Protein AF-A0A9D7R607-F1 (afdb_monomer)

Foldseek 3Di:
DDFDEAEALADEDEVVQFDPCVQPPLVCCQVPNDWLVVFVPPKTKGWFAWAHYDYDAPPRWGWYWYQDPLAIFTFAIKHFHDKDWDQDPVNPHIIMMGMIGGPTGDRNVVRQVCQVPVDPPPRRPVD

Secondary structure (DSSP, 8-state):
-PPP-EEESEEEE-TTTT--TTTS-HHHHHHS---GGGGTT--EEEEEEES-EEEPBTTSEEEEEEEETTEEEEEEEEEEEEEEEEE-TTSSSEEEEEEEEEEEE--HHHHHHHHHHHSPTTTBTT-

Sequence (127 aa):
MGTPLELNDTLLLTTEQGFPADLLDRARHEQSPLRAEDFATRLFEFHGKEGARFFHLAPTRVVLVHKIGERWLAWGHALIEEQTIRRTSDGRGYETAGKFRIAKLFDPRYQELHTRHETPPGRSYFG

Mean predicted aligned error: 2.92 Å

Structure (mmCIF, N/CA/C/O backbone):
data_AF-A0A9D7R607-F1
#
_entry.id   AF-A0A9D7R607-F1
#
loop_
_atom_site.group_PDB
_atom_site.id
_atom_site.type_symbol
_atom_site.label_atom_id
_atom_site.label_alt_id
_atom_site.label_comp_id
_atom_site.label_asym_id
_atom_site.label_entity_id
_atom_site.label_seq_id
_atom_site.pdbx_PDB_ins_code
_atom_site.Cartn_x
_atom_site.Cartn_y
_atom_site.Cartn_z
_atom_site.occupancy
_atom_site.B_iso_or_equiv
_atom_site.auth_seq_id
_atom_site.auth_comp_id
_atom_site.auth_asym_id
_atom_site.auth_atom_id
_atom_site.pdbx_PDB_model_num
ATOM 1 N N . MET A 1 1 ? 24.577 -11.285 -17.037 1.00 68.62 1 MET A N 1
ATOM 2 C CA . MET A 1 1 ? 24.066 -9.959 -16.616 1.00 68.62 1 MET A CA 1
ATOM 3 C C . MET A 1 1 ? 22.720 -10.151 -15.932 1.00 68.62 1 MET A C 1
ATOM 5 O O . MET A 1 1 ? 21.960 -10.985 -16.406 1.00 68.62 1 MET A O 1
ATOM 9 N N . GLY A 1 2 ? 22.466 -9.464 -14.814 1.00 81.00 2 GLY A N 1
ATOM 10 C CA . GLY A 1 2 ? 21.243 -9.607 -14.009 1.00 81.00 2 GLY A CA 1
ATOM 11 C C . GLY A 1 2 ? 20.175 -8.558 -14.334 1.00 81.00 2 GLY A C 1
ATOM 12 O O . GLY A 1 2 ? 20.475 -7.538 -14.947 1.00 81.00 2 GLY A O 1
ATOM 13 N N . THR A 1 3 ? 18.935 -8.818 -13.916 1.00 85.88 3 THR A N 1
ATOM 14 C CA . THR A 1 3 ? 17.806 -7.874 -14.007 1.00 85.88 3 THR A CA 1
ATOM 15 C C . THR A 1 3 ? 17.588 -7.230 -12.633 1.00 85.88 3 THR A C 1
ATOM 17 O O . THR A 1 3 ? 17.622 -7.963 -11.643 1.00 85.88 3 THR A O 1
ATOM 20 N N . PRO A 1 4 ? 17.382 -5.902 -12.532 1.00 91.69 4 PRO A N 1
ATOM 21 C CA . PRO A 1 4 ? 17.084 -5.262 -11.254 1.00 91.69 4 PRO A CA 1
ATOM 22 C C . PRO A 1 4 ? 15.723 -5.723 -10.717 1.00 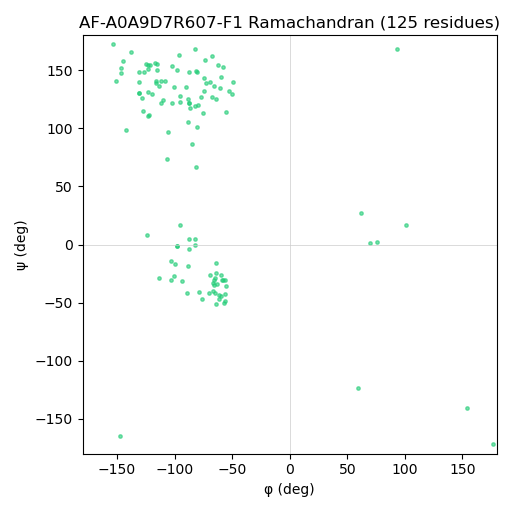91.69 4 PRO A C 1
ATOM 24 O O . PRO A 1 4 ? 14.750 -5.789 -11.466 1.00 91.69 4 PRO A O 1
ATOM 27 N N . LEU A 1 5 ? 15.667 -6.015 -9.418 1.00 94.94 5 LEU A N 1
ATOM 28 C CA . LEU A 1 5 ? 14.449 -6.340 -8.677 1.00 94.94 5 LEU A CA 1
ATOM 29 C C . LEU A 1 5 ? 14.393 -5.448 -7.432 1.00 94.94 5 LEU A C 1
ATOM 31 O O . LEU A 1 5 ? 15.346 -5.423 -6.654 1.00 94.94 5 LEU A O 1
ATOM 35 N N . GLU A 1 6 ? 13.295 -4.721 -7.249 1.00 96.75 6 GLU A N 1
ATOM 36 C CA . GLU A 1 6 ? 13.064 -3.869 -6.078 1.00 96.75 6 GLU A CA 1
ATOM 37 C C . GLU A 1 6 ? 12.241 -4.639 -5.040 1.00 96.75 6 GLU A C 1
ATOM 39 O O . GLU A 1 6 ? 11.141 -5.104 -5.337 1.00 96.75 6 GLU A O 1
ATO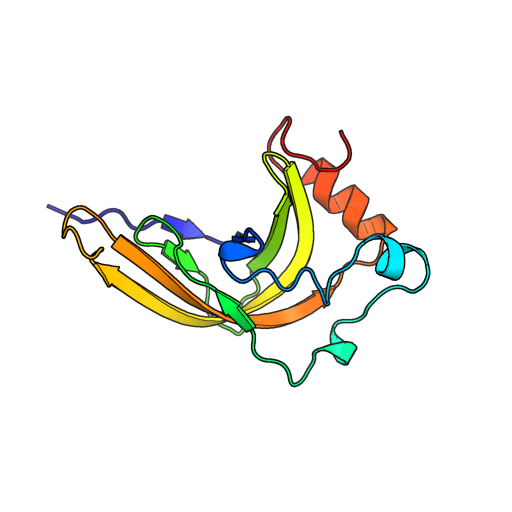M 44 N N . LEU A 1 7 ? 12.765 -4.786 -3.823 1.00 97.12 7 LEU A N 1
ATOM 45 C CA . LEU A 1 7 ? 12.015 -5.347 -2.700 1.00 97.12 7 LEU A CA 1
ATOM 46 C C . LEU A 1 7 ? 11.271 -4.215 -1.991 1.00 97.12 7 LEU A C 1
ATOM 48 O O . LEU A 1 7 ? 11.891 -3.231 -1.590 1.00 97.12 7 LEU A O 1
ATOM 52 N N . ASN A 1 8 ? 9.956 -4.348 -1.834 1.00 96.94 8 ASN A N 1
ATOM 53 C CA . ASN A 1 8 ? 9.127 -3.320 -1.213 1.00 96.94 8 ASN A CA 1
ATOM 54 C C . ASN A 1 8 ? 8.357 -3.867 -0.004 1.00 96.94 8 ASN A C 1
ATOM 56 O O . ASN A 1 8 ? 7.644 -4.867 -0.088 1.00 96.94 8 ASN A O 1
ATOM 60 N N . ASP A 1 9 ? 8.435 -3.139 1.104 1.00 96.25 9 ASP A N 1
ATOM 61 C CA . ASP A 1 9 ? 7.602 -3.313 2.297 1.00 96.25 9 ASP A CA 1
ATOM 62 C C . ASP A 1 9 ? 6.414 -2.334 2.337 1.00 96.25 9 ASP A C 1
ATOM 64 O O . ASP A 1 9 ? 5.595 -2.382 3.251 1.00 96.25 9 ASP A O 1
ATOM 68 N N . THR A 1 10 ? 6.309 -1.455 1.339 1.00 97.69 10 THR A N 1
ATOM 69 C CA . THR A 1 10 ? 5.319 -0.381 1.259 1.00 97.69 10 THR A CA 1
ATOM 70 C C . THR A 1 10 ? 4.586 -0.443 -0.077 1.00 97.69 10 THR A C 1
ATOM 72 O O . THR A 1 10 ? 5.168 -0.209 -1.138 1.00 97.69 10 THR A O 1
ATOM 75 N N . LEU A 1 11 ? 3.283 -0.719 -0.035 1.00 98.44 11 LEU A N 1
ATOM 76 C CA . LEU A 1 11 ? 2.375 -0.656 -1.175 1.00 98.44 11 LEU A CA 1
ATOM 77 C C . LEU A 1 11 ? 1.861 0.782 -1.345 1.00 98.44 11 LEU A C 1
ATOM 79 O O . LEU A 1 11 ? 0.808 1.159 -0.831 1.00 98.44 11 LEU A O 1
ATOM 83 N N . LEU A 1 12 ? 2.640 1.588 -2.068 1.00 98.19 12 LEU A N 1
ATOM 84 C CA . LEU A 1 12 ? 2.283 2.953 -2.463 1.00 98.19 12 LEU A CA 1
ATOM 85 C C . LEU A 1 12 ? 1.475 2.948 -3.767 1.00 98.19 12 LEU A C 1
ATOM 87 O O . LEU A 1 12 ? 2.021 2.566 -4.810 1.00 98.19 12 LEU A O 1
ATOM 91 N N . LEU A 1 13 ? 0.230 3.424 -3.723 1.00 98.56 13 LEU A N 1
ATOM 92 C CA . LEU A 1 13 ? -0.702 3.420 -4.857 1.00 98.56 13 LEU A CA 1
ATOM 93 C C . LEU A 1 13 ? -1.360 4.785 -5.061 1.00 98.56 13 LEU A C 1
ATOM 95 O O . LEU A 1 13 ? -1.761 5.430 -4.094 1.00 98.56 13 LEU A O 1
ATOM 99 N N . THR A 1 14 ? -1.513 5.199 -6.318 1.00 98.56 14 THR A N 1
ATOM 100 C CA . THR A 1 14 ? -2.510 6.214 -6.693 1.00 98.56 14 THR A CA 1
ATOM 101 C C . THR A 1 14 ? -3.883 5.560 -6.873 1.00 98.56 14 THR A C 1
ATOM 103 O O . THR A 1 14 ? -3.984 4.330 -6.948 1.00 98.56 14 THR A O 1
ATOM 106 N N . THR A 1 15 ? -4.943 6.362 -6.986 1.00 98.00 15 THR A N 1
ATOM 107 C CA . THR A 1 15 ? -6.289 5.864 -7.322 1.00 98.00 15 THR A CA 1
ATOM 108 C C . THR A 1 15 ? -6.283 5.076 -8.633 1.00 98.00 15 THR A C 1
ATOM 110 O O . THR A 1 15 ? -6.847 3.988 -8.703 1.00 98.00 15 THR A O 1
ATOM 113 N N . GLU A 1 16 ? -5.571 5.564 -9.651 1.00 98.00 16 GLU A N 1
ATOM 114 C CA . GLU A 1 16 ? -5.467 4.908 -10.960 1.00 98.00 16 GLU A CA 1
ATOM 115 C C . GLU A 1 16 ? -4.744 3.565 -10.866 1.00 98.00 16 GLU A C 1
ATOM 117 O O . GLU A 1 16 ? -5.061 2.659 -11.620 1.00 98.00 16 GLU A O 1
ATOM 122 N N . GLN A 1 17 ? -3.812 3.410 -9.920 1.00 98.25 17 GLN A N 1
ATOM 123 C CA . GLN A 1 17 ? -3.105 2.149 -9.673 1.00 98.25 17 GLN A CA 1
ATOM 124 C C . GLN A 1 17 ? -3.895 1.165 -8.798 1.00 98.25 17 GLN A C 1
ATOM 126 O O . GLN A 1 17 ? -3.359 0.110 -8.456 1.00 98.25 17 GLN A O 1
ATOM 131 N N . GLY A 1 18 ? -5.141 1.485 -8.434 1.00 97.88 18 GLY A N 1
ATOM 132 C CA . GLY A 1 18 ? -6.022 0.610 -7.659 1.00 97.88 18 GLY A CA 1
ATOM 133 C C . GLY A 1 18 ? -6.121 0.939 -6.168 1.00 97.88 18 GLY A C 1
ATOM 134 O O . GLY A 1 18 ? -6.573 0.098 -5.391 1.00 97.88 18 GLY A O 1
ATOM 135 N N . PHE A 1 19 ? -5.718 2.140 -5.727 1.00 98.31 19 PHE A N 1
ATOM 136 C CA . PHE A 1 19 ? -6.043 2.575 -4.365 1.00 98.31 19 PHE A CA 1
ATOM 137 C C . PHE A 1 19 ? -7.567 2.796 -4.225 1.00 98.31 19 PHE A C 1
ATOM 139 O O . PHE A 1 19 ? -8.132 3.568 -5.004 1.00 98.31 19 PHE A O 1
ATOM 146 N N . PRO A 1 20 ? -8.251 2.186 -3.235 1.00 97.19 20 PRO A N 1
ATOM 147 C CA . PRO A 1 20 ? -9.709 2.258 -3.101 1.00 97.19 20 PRO A CA 1
ATOM 148 C C . PRO A 1 20 ? -10.159 3.568 -2.428 1.00 97.19 20 PRO A C 1
ATOM 150 O O . PRO A 1 20 ? -10.647 3.571 -1.296 1.00 97.19 20 PRO A O 1
ATOM 153 N N . ALA A 1 21 ? -9.951 4.705 -3.098 1.00 96.44 21 ALA A N 1
ATOM 154 C CA . ALA A 1 21 ? -10.201 6.045 -2.553 1.00 96.44 21 ALA A CA 1
ATOM 155 C C . ALA A 1 21 ? -11.685 6.326 -2.234 1.00 96.44 21 ALA A C 1
ATOM 157 O O . ALA A 1 21 ? -11.985 7.144 -1.371 1.00 96.44 21 ALA A O 1
ATOM 158 N N . ASP A 1 22 ? -12.614 5.626 -2.885 1.00 94.75 22 ASP A N 1
ATOM 159 C CA . ASP A 1 22 ? -14.054 5.664 -2.600 1.00 94.75 22 ASP A CA 1
ATOM 160 C C . ASP A 1 22 ? -14.409 5.007 -1.246 1.00 94.75 22 ASP A C 1
ATOM 162 O O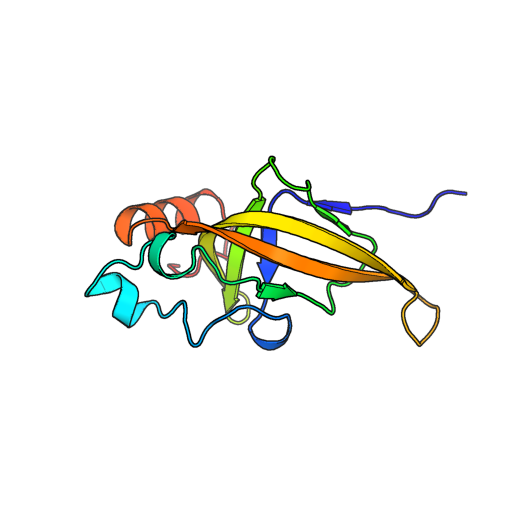 . ASP A 1 22 ? -15.394 5.352 -0.579 1.00 94.75 22 ASP A O 1
ATOM 166 N N . LEU A 1 23 ? -13.575 4.067 -0.799 1.00 94.81 23 LEU A N 1
ATOM 167 C CA . LEU A 1 23 ? -13.749 3.307 0.438 1.00 94.81 23 LEU A CA 1
ATOM 168 C C . LEU A 1 23 ? -12.836 3.783 1.571 1.00 94.81 23 LEU A C 1
ATOM 170 O O . LEU A 1 23 ? -13.202 3.691 2.743 1.00 94.81 23 LEU A O 1
ATOM 174 N N . LEU A 1 24 ? -11.662 4.304 1.251 1.00 95.44 24 LEU A N 1
ATOM 175 C CA . LEU A 1 24 ? -10.722 4.869 2.210 1.00 95.44 24 LEU A CA 1
ATOM 176 C C . LEU A 1 24 ? -10.738 6.391 2.078 1.00 95.44 24 LEU A C 1
ATOM 178 O O . LEU A 1 24 ? -9.819 7.008 1.542 1.00 95.44 24 LEU A O 1
ATOM 182 N N . ASP A 1 25 ? -11.827 6.974 2.580 1.00 94.88 25 ASP A N 1
ATOM 183 C CA . ASP A 1 25 ? -12.040 8.418 2.631 1.00 94.88 25 ASP A CA 1
ATOM 184 C C . ASP A 1 25 ? -11.614 8.989 3.989 1.00 94.88 25 ASP A C 1
ATOM 186 O O . ASP A 1 25 ? -12.029 8.506 5.049 1.00 94.88 25 ASP A O 1
ATOM 190 N N . ARG A 1 26 ? -10.765 10.021 3.961 1.00 94.00 26 ARG A N 1
ATOM 191 C CA . ARG A 1 26 ? -10.167 10.597 5.171 1.00 94.00 26 ARG A CA 1
ATOM 192 C C . ARG A 1 26 ? -11.194 11.343 6.020 1.00 94.00 26 ARG A C 1
ATOM 194 O O . ARG A 1 26 ? -11.169 11.184 7.236 1.00 94.00 26 ARG A O 1
ATOM 201 N N . ALA A 1 27 ? -12.096 12.110 5.410 1.00 94.50 27 ALA A N 1
ATOM 202 C CA . ALA A 1 27 ? -13.092 12.884 6.151 1.00 94.50 27 ALA A CA 1
ATOM 203 C C . ALA A 1 27 ? -14.059 11.960 6.910 1.00 94.50 27 ALA A C 1
ATOM 205 O O . ALA A 1 27 ? -14.340 12.177 8.090 1.00 94.50 27 ALA A O 1
ATOM 206 N N . ARG A 1 28 ? -14.496 10.868 6.271 1.00 94.81 28 ARG A N 1
ATOM 207 C CA . ARG A 1 28 ? -15.265 9.802 6.922 1.00 94.81 28 ARG A CA 1
ATOM 208 C C . ARG A 1 28 ? -14.470 9.154 8.044 1.00 94.81 28 ARG A C 1
ATOM 210 O O . ARG A 1 28 ? -15.008 8.979 9.130 1.00 94.81 28 ARG A O 1
ATOM 217 N N . HIS A 1 29 ? -13.209 8.814 7.788 1.00 96.06 29 HIS A N 1
ATOM 218 C CA . HIS A 1 29 ? -12.355 8.155 8.770 1.00 96.06 29 HIS A CA 1
ATOM 219 C C . HIS A 1 29 ? -12.096 9.030 10.013 1.00 96.06 29 HIS A C 1
ATOM 221 O O . HIS A 1 29 ? -12.034 8.507 11.120 1.00 96.06 29 HIS A O 1
ATOM 227 N N . GLU A 1 30 ? -12.009 10.355 9.864 1.00 95.25 30 GLU A N 1
ATOM 228 C CA . GLU A 1 30 ? -11.894 11.299 10.987 1.00 95.25 30 GLU A CA 1
ATOM 229 C C . GLU A 1 30 ? -13.150 11.347 11.863 1.00 95.25 30 GLU A C 1
ATOM 231 O O . GLU A 1 30 ? -13.041 11.411 13.086 1.00 95.25 30 GLU A O 1
ATOM 236 N N . GLN A 1 31 ? -14.336 11.307 11.252 1.00 95.62 31 GLN A N 1
ATOM 237 C CA . GLN A 1 31 ? -15.611 11.364 11.975 1.00 95.62 31 GLN A CA 1
ATOM 238 C C . GLN A 1 31 ? -15.982 10.016 12.604 1.00 95.62 31 GLN A C 1
ATOM 240 O O . GLN A 1 31 ? -16.481 9.960 13.727 1.00 95.62 31 GLN A O 1
ATOM 245 N N . SER A 1 32 ? -15.752 8.927 11.871 1.00 94.94 32 SER A N 1
ATOM 246 C CA . SER A 1 32 ? -16.043 7.556 12.277 1.00 94.94 32 SER A CA 1
ATOM 247 C C . SER A 1 32 ? -14.919 6.639 11.777 1.00 94.94 32 SER A C 1
ATOM 249 O O . SER A 1 32 ? -14.901 6.270 10.598 1.00 94.94 32 SER A O 1
ATOM 251 N N . PRO A 1 33 ? -13.946 6.295 12.645 1.00 95.31 33 PRO A N 1
ATOM 252 C CA . PRO A 1 33 ? -12.779 5.515 12.253 1.00 95.31 33 PRO A CA 1
ATOM 253 C C . PRO A 1 33 ? -13.141 4.185 11.594 1.00 95.31 33 PRO A C 1
ATOM 255 O O . PRO A 1 33 ? -13.671 3.278 12.235 1.00 95.31 33 PRO A O 1
ATOM 258 N N . LEU A 1 34 ? -12.795 4.081 10.311 1.00 95.31 34 LEU A N 1
ATOM 259 C CA . LEU A 1 34 ? -12.867 2.845 9.530 1.00 95.31 34 LEU A CA 1
ATOM 260 C C . LEU A 1 34 ? -11.989 1.758 10.145 1.00 95.31 34 LEU A C 1
ATOM 262 O O . LEU A 1 34 ? -10.882 2.027 10.623 1.00 95.31 34 LEU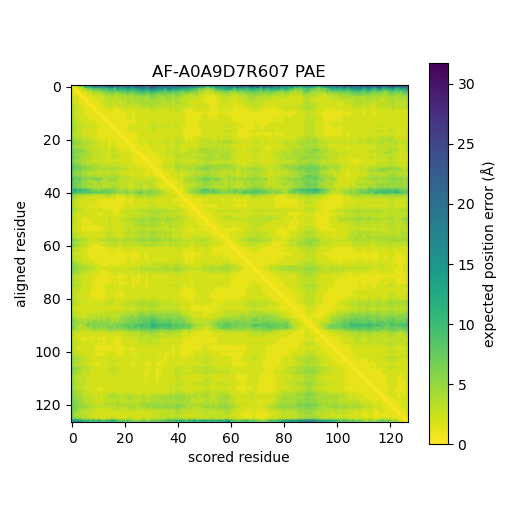 A O 1
ATOM 266 N N . ARG A 1 35 ? -12.462 0.519 10.065 1.00 92.94 35 ARG A N 1
ATOM 267 C CA . ARG A 1 35 ? -11.791 -0.654 10.610 1.00 92.94 35 ARG A CA 1
ATOM 268 C C . ARG A 1 35 ? -11.502 -1.673 9.514 1.00 92.94 35 ARG A C 1
ATOM 270 O O . ARG A 1 35 ? -12.160 -1.702 8.481 1.00 92.94 35 ARG A O 1
ATOM 277 N N . ALA A 1 36 ? -10.487 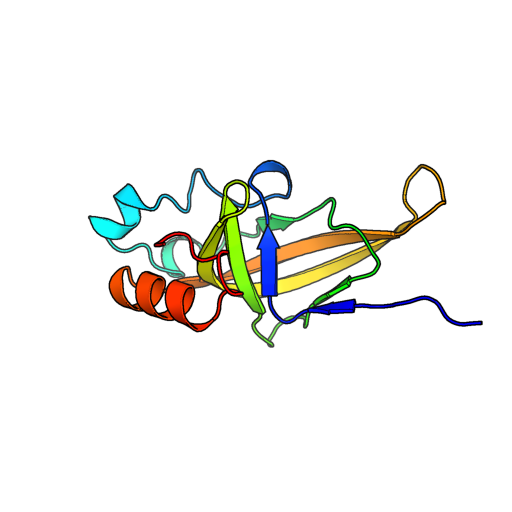-2.511 9.716 1.00 90.44 36 ALA A N 1
ATOM 278 C CA . ALA A 1 36 ? -10.137 -3.524 8.716 1.00 90.44 36 ALA A CA 1
ATOM 279 C C . ALA A 1 36 ? -11.257 -4.565 8.547 1.00 90.44 36 ALA A C 1
ATOM 281 O O . ALA A 1 36 ? -11.458 -5.088 7.453 1.00 90.44 36 ALA A O 1
ATOM 282 N N . GLU A 1 37 ? -12.029 -4.810 9.607 1.00 93.38 37 GLU A N 1
ATOM 283 C CA . GLU A 1 37 ? -13.193 -5.693 9.618 1.00 93.38 37 GLU A CA 1
ATOM 284 C C . GLU A 1 37 ? -14.261 -5.267 8.598 1.00 93.38 37 GLU A C 1
ATOM 286 O O . GLU A 1 37 ? -14.900 -6.134 8.001 1.00 93.38 37 GLU A O 1
ATOM 291 N N . ASP A 1 38 ? -14.379 -3.966 8.304 1.00 90.81 38 ASP A N 1
ATOM 292 C CA . ASP A 1 38 ? -15.299 -3.427 7.288 1.00 90.81 38 ASP A CA 1
ATOM 293 C C . ASP A 1 38 ? -14.941 -3.902 5.860 1.00 90.81 38 ASP A C 1
ATOM 295 O O . ASP A 1 38 ? -15.751 -3.821 4.929 1.00 90.81 38 ASP A O 1
ATOM 299 N N . PHE A 1 39 ? -13.725 -4.433 5.682 1.00 93.19 39 PHE A N 1
ATOM 300 C CA . PHE A 1 39 ? -13.156 -4.880 4.411 1.00 93.19 39 PHE A CA 1
ATOM 301 C C . PHE A 1 39 ? -12.704 -6.347 4.429 1.00 93.19 39 PHE A C 1
ATOM 303 O O . PHE A 1 39 ? -12.097 -6.792 3.458 1.00 93.19 39 PHE A O 1
ATOM 310 N N . ALA A 1 40 ? -12.999 -7.113 5.485 1.00 86.31 40 ALA A N 1
ATOM 311 C CA . ALA A 1 40 ? -12.396 -8.431 5.730 1.00 86.31 40 ALA A CA 1
ATOM 312 C C . ALA A 1 40 ? -12.571 -9.450 4.585 1.00 86.31 40 ALA A C 1
ATOM 314 O O . ALA A 1 40 ? -11.720 -10.316 4.383 1.00 86.31 40 ALA A O 1
ATOM 315 N N . THR A 1 41 ? -13.663 -9.353 3.825 1.00 89.06 41 THR A N 1
ATOM 316 C CA . THR A 1 41 ? -13.966 -10.243 2.691 1.00 89.06 41 THR A CA 1
ATOM 317 C C . THR A 1 41 ? -13.581 -9.660 1.333 1.00 89.06 41 THR A C 1
ATOM 319 O O . THR A 1 41 ? -13.783 -10.313 0.309 1.00 89.06 41 THR A O 1
ATOM 322 N N . ARG A 1 42 ? -13.044 -8.436 1.293 1.00 95.44 42 ARG A N 1
ATOM 323 C CA . ARG A 1 42 ? -12.712 -7.753 0.044 1.00 95.44 42 ARG A CA 1
ATOM 324 C C . ARG A 1 42 ? -11.287 -8.066 -0.382 1.00 95.44 42 ARG A C 1
ATOM 326 O O . ARG A 1 42 ? -10.351 -8.009 0.413 1.00 95.44 42 ARG A O 1
ATOM 333 N N . LEU A 1 43 ? -11.148 -8.347 -1.670 1.00 97.75 43 LEU A N 1
ATOM 334 C CA . LEU A 1 43 ? -9.873 -8.465 -2.352 1.00 97.75 43 LEU A CA 1
ATOM 335 C C . LEU A 1 43 ? -9.735 -7.268 -3.289 1.00 97.75 43 LEU A C 1
ATOM 337 O O . LEU A 1 43 ? -10.620 -7.015 -4.105 1.00 97.75 43 LEU A O 1
ATOM 341 N N . PHE A 1 44 ? -8.653 -6.520 -3.129 1.00 98.38 44 PHE A N 1
ATOM 342 C CA . PHE A 1 44 ? -8.334 -5.357 -3.944 1.00 98.38 44 PHE A CA 1
ATOM 343 C C . PHE A 1 44 ? -7.268 -5.725 -4.961 1.00 98.38 44 PHE A C 1
ATOM 345 O O . PHE A 1 44 ? -6.452 -6.610 -4.708 1.00 98.38 44 PHE A O 1
ATOM 352 N N . GLU A 1 45 ? -7.246 -5.021 -6.084 1.00 98.56 45 GLU A N 1
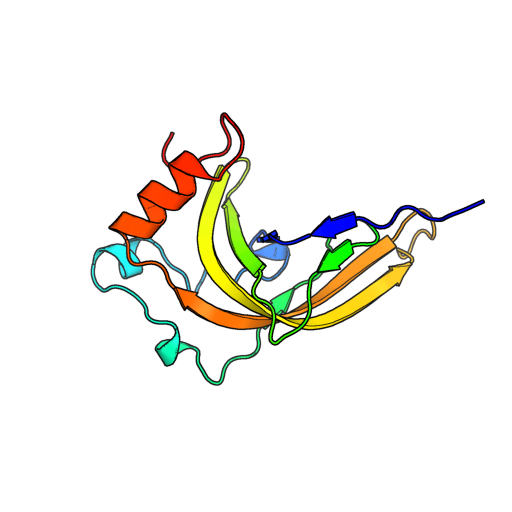ATOM 353 C CA . GLU A 1 45 ? -6.247 -5.215 -7.129 1.00 98.56 45 GLU A CA 1
ATOM 354 C C . GLU A 1 45 ? -5.403 -3.952 -7.269 1.00 98.56 45 GLU A C 1
ATOM 356 O O . GLU A 1 45 ? -5.922 -2.840 -7.201 1.00 98.56 45 GLU A O 1
ATOM 361 N N . PHE A 1 46 ? -4.103 -4.123 -7.483 1.00 98.56 46 PHE A N 1
ATOM 362 C CA . PHE A 1 46 ? -3.205 -3.043 -7.867 1.00 98.56 46 PHE A CA 1
ATOM 363 C C . PHE A 1 46 ? -2.508 -3.376 -9.179 1.00 98.56 46 PHE A C 1
ATOM 365 O O . PHE A 1 46 ? -2.273 -4.542 -9.502 1.00 98.56 46 PHE A O 1
ATOM 372 N N . HIS A 1 47 ? -2.150 -2.352 -9.945 1.00 98.12 47 HIS A N 1
ATOM 373 C CA . HIS A 1 47 ? -1.549 -2.540 -11.261 1.00 98.12 47 HIS A CA 1
ATOM 374 C C . HIS A 1 47 ? -0.667 -1.362 -11.674 1.00 98.12 47 HIS A C 1
ATOM 376 O O . HIS A 1 47 ? -0.596 -0.338 -10.992 1.00 98.12 47 HIS A O 1
ATOM 382 N N . GLY A 1 48 ? 0.042 -1.528 -12.795 1.00 95.88 48 GLY A N 1
ATOM 383 C CA . GLY A 1 48 ? 0.833 -0.460 -13.405 1.00 95.88 48 GLY A CA 1
ATOM 384 C C . GLY A 1 48 ? 1.955 0.065 -12.507 1.00 95.88 48 GLY A C 1
ATOM 385 O O . GLY A 1 48 ? 2.334 1.233 -12.612 1.00 95.88 48 GLY A O 1
ATOM 386 N N . LYS A 1 49 ? 2.474 -0.758 -11.585 1.00 97.25 49 LYS A N 1
ATOM 387 C CA . LYS A 1 49 ? 3.652 -0.397 -10.797 1.00 97.25 49 LYS A CA 1
ATOM 388 C C . LYS A 1 49 ? 4.883 -0.533 -11.676 1.00 97.25 49 LYS A C 1
ATOM 390 O O . LYS A 1 49 ? 5.245 -1.642 -12.049 1.00 97.25 49 LYS A O 1
ATOM 395 N N . GLU A 1 50 ? 5.531 0.583 -11.977 1.00 96.06 50 GLU A N 1
ATOM 396 C CA . GLU A 1 50 ? 6.749 0.591 -12.782 1.00 96.06 50 GLU A CA 1
ATOM 397 C C . GLU A 1 50 ? 7.870 -0.227 -12.124 1.00 96.06 50 GLU A C 1
ATOM 399 O O . GLU A 1 50 ? 8.132 -0.098 -10.920 1.00 96.06 50 GLU A O 1
ATOM 404 N N . GLY A 1 51 ? 8.533 -1.048 -12.937 1.00 96.38 51 GLY A N 1
ATOM 405 C CA . GLY A 1 51 ? 9.645 -1.897 -12.545 1.00 96.38 51 GLY A CA 1
ATOM 406 C C . GLY A 1 51 ? 9.232 -3.309 -12.132 1.00 96.38 51 GLY A C 1
ATOM 407 O O . GLY A 1 51 ? 8.059 -3.631 -11.924 1.00 96.38 51 GLY A O 1
ATOM 408 N N . ALA A 1 52 ? 10.245 -4.165 -12.006 1.00 97.12 52 ALA A N 1
ATOM 409 C CA . ALA A 1 52 ? 10.116 -5.471 -11.382 1.00 97.12 52 ALA A CA 1
ATOM 410 C C . ALA A 1 52 ? 10.172 -5.272 -9.864 1.00 97.12 52 ALA A C 1
ATOM 412 O O . ALA A 1 52 ? 11.245 -5.057 -9.298 1.00 97.12 52 ALA A O 1
ATOM 413 N N . ARG A 1 53 ? 9.005 -5.294 -9.220 1.00 97.62 53 ARG A N 1
ATOM 414 C CA . ARG A 1 53 ? 8.858 -5.122 -7.777 1.00 97.62 53 ARG A CA 1
ATOM 415 C C . ARG A 1 53 ? 8.407 -6.426 -7.155 1.00 97.62 53 ARG A C 1
ATOM 417 O O . ARG A 1 53 ? 7.557 -7.125 -7.699 1.00 97.62 53 ARG A O 1
ATOM 424 N N . PHE A 1 54 ? 8.959 -6.727 -5.997 1.00 97.75 54 PHE A N 1
ATOM 425 C CA . PHE A 1 54 ? 8.554 -7.857 -5.191 1.00 97.75 54 PHE A CA 1
ATOM 426 C C . PHE A 1 54 ? 8.137 -7.346 -3.822 1.00 97.75 54 PHE A C 1
ATOM 428 O O . PHE A 1 54 ? 8.954 -6.873 -3.031 1.00 97.75 54 PHE A O 1
ATOM 435 N N . PHE A 1 55 ? 6.846 -7.450 -3.548 1.00 98.19 55 PHE A N 1
ATOM 436 C CA . PHE A 1 55 ? 6.306 -7.245 -2.220 1.00 98.19 55 PHE A CA 1
ATOM 437 C C . PHE A 1 55 ? 6.349 -8.559 -1.447 1.00 98.19 55 PHE A C 1
ATOM 439 O O . PHE A 1 55 ? 6.214 -9.643 -2.025 1.00 98.19 55 PHE A O 1
ATOM 446 N N . HIS A 1 56 ? 6.515 -8.474 -0.131 1.00 96.19 56 HIS A N 1
ATOM 447 C CA . HIS A 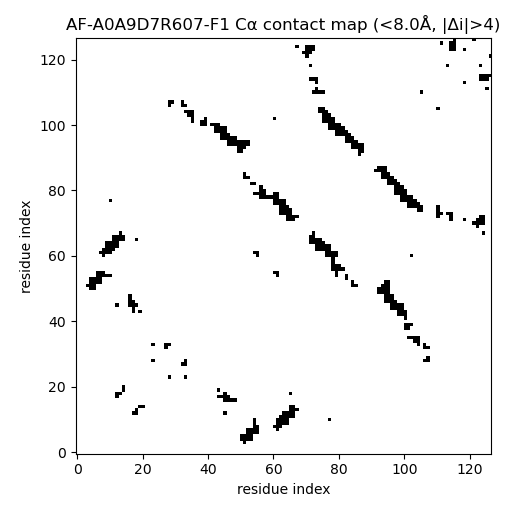1 56 ? 6.353 -9.650 0.712 1.00 96.19 56 HIS A CA 1
ATOM 448 C C . HIS A 1 56 ? 4.901 -10.144 0.644 1.00 96.19 56 HIS A C 1
ATOM 450 O O . HIS A 1 56 ? 3.965 -9.384 0.892 1.00 96.19 56 HIS A O 1
ATOM 456 N N . LEU A 1 57 ? 4.728 -11.421 0.295 1.00 96.88 57 LEU A N 1
ATOM 457 C CA . LEU A 1 57 ? 3.420 -12.072 0.278 1.00 96.88 57 LEU A CA 1
ATOM 458 C C . LEU A 1 57 ? 2.932 -12.363 1.703 1.00 96.88 57 LEU A C 1
ATOM 460 O O . LEU A 1 57 ? 3.726 -12.471 2.646 1.00 96.88 57 LEU A O 1
ATOM 464 N N . ALA A 1 58 ? 1.618 -12.533 1.843 1.00 95.88 58 ALA A N 1
ATOM 465 C CA . ALA A 1 58 ? 0.985 -13.002 3.066 1.00 95.88 58 ALA A CA 1
ATOM 466 C C . ALA A 1 58 ? 1.693 -14.275 3.592 1.00 95.88 58 ALA A C 1
ATOM 468 O O . ALA A 1 58 ? 2.075 -15.139 2.799 1.00 95.88 58 ALA A O 1
ATOM 469 N N . PRO A 1 59 ? 1.888 -14.412 4.917 1.00 96.06 59 PRO A N 1
ATOM 470 C CA . PRO A 1 59 ? 1.298 -13.609 5.994 1.00 96.06 59 PRO A CA 1
ATOM 471 C C . PRO A 1 59 ? 2.090 -12.342 6.369 1.00 96.06 59 PRO A C 1
ATOM 473 O O . PRO A 1 59 ? 1.735 -11.664 7.334 1.00 96.06 59 PRO A O 1
ATOM 476 N N . THR A 1 60 ? 3.163 -12.008 5.649 1.00 97.19 60 THR A N 1
ATOM 477 C CA . THR A 1 60 ? 3.950 -10.804 5.937 1.00 97.19 60 THR A CA 1
ATOM 478 C C . THR A 1 60 ? 3.196 -9.559 5.482 1.00 97.19 60 THR A C 1
ATOM 480 O O . THR A 1 60 ? 2.688 -9.491 4.365 1.00 97.19 60 THR A O 1
ATOM 483 N N . ARG A 1 61 ? 3.118 -8.560 6.363 1.00 96.56 61 ARG A N 1
ATOM 484 C CA . ARG A 1 61 ? 2.449 -7.289 6.074 1.00 96.56 61 ARG A CA 1
ATOM 485 C C . ARG A 1 61 ? 3.331 -6.341 5.268 1.00 96.56 61 ARG A C 1
ATOM 487 O O . ARG A 1 61 ? 4.536 -6.280 5.493 1.00 96.56 61 ARG A O 1
ATOM 494 N N . VAL A 1 62 ? 2.684 -5.527 4.444 1.00 98.00 62 VAL A N 1
ATOM 495 C CA . VAL A 1 62 ? 3.243 -4.305 3.857 1.00 98.00 62 VAL A CA 1
ATOM 496 C C . VAL A 1 62 ? 2.456 -3.087 4.344 1.00 98.00 62 VAL A C 1
ATOM 498 O O . VAL A 1 62 ? 1.293 -3.214 4.736 1.00 98.00 62 VAL A O 1
ATOM 501 N N . VAL A 1 63 ? 3.058 -1.901 4.336 1.00 98.25 63 VAL A N 1
ATOM 502 C CA . VAL A 1 63 ? 2.362 -0.645 4.651 1.00 98.25 63 VAL A CA 1
ATOM 503 C C . VAL A 1 63 ? 1.525 -0.222 3.447 1.00 98.25 63 VAL A C 1
ATOM 505 O O . VAL A 1 63 ? 2.040 -0.118 2.338 1.00 98.25 63 VAL A O 1
ATOM 508 N N . LEU A 1 64 ? 0.232 0.025 3.646 1.00 98.56 64 LEU A N 1
ATOM 509 C CA . LEU A 1 64 ? -0.656 0.551 2.609 1.00 98.56 64 LEU A CA 1
ATOM 510 C C . LEU A 1 64 ? -0.596 2.080 2.615 1.00 98.56 64 LEU A C 1
ATOM 512 O O . LEU A 1 64 ? -0.923 2.702 3.630 1.00 98.56 64 LEU A O 1
ATOM 516 N N . VAL A 1 65 ? -0.218 2.686 1.489 1.00 98.56 65 VAL A N 1
ATOM 517 C CA . VAL A 1 65 ? -0.051 4.141 1.368 1.00 98.56 65 VAL A CA 1
ATOM 518 C C . VAL A 1 65 ? -0.783 4.665 0.136 1.00 98.56 65 VAL A C 1
ATOM 520 O O . VAL A 1 65 ? -0.589 4.176 -0.977 1.00 98.56 65 VAL A O 1
ATOM 523 N N . HIS A 1 66 ? -1.586 5.707 0.334 1.00 98.56 66 HIS A N 1
ATOM 524 C CA . HIS A 1 66 ? -2.215 6.461 -0.743 1.00 98.56 66 HIS A CA 1
ATOM 525 C C . HIS A 1 66 ? -1.269 7.569 -1.210 1.00 98.56 66 HIS A C 1
ATOM 527 O O . HIS A 1 66 ? -0.879 8.437 -0.424 1.00 98.56 66 HIS A O 1
ATOM 533 N N . LYS A 1 67 ? -0.909 7.554 -2.493 1.00 98.31 67 LYS A N 1
ATOM 534 C CA . LYS A 1 67 ? -0.201 8.639 -3.168 1.00 98.31 67 LYS A CA 1
ATOM 535 C C . LYS A 1 67 ? -1.214 9.637 -3.742 1.00 98.31 67 LYS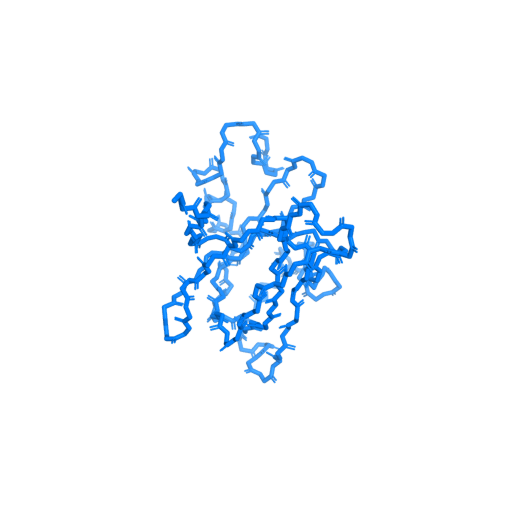 A C 1
ATOM 537 O O . LYS A 1 67 ? -1.837 9.364 -4.763 1.00 98.31 67 LYS A O 1
ATOM 542 N N . ILE A 1 68 ? -1.341 10.797 -3.100 1.00 97.19 68 ILE A N 1
ATOM 543 C CA . ILE A 1 68 ? -2.219 11.905 -3.499 1.00 97.19 68 ILE A CA 1
ATOM 544 C C . ILE A 1 68 ? -1.340 13.011 -4.090 1.00 97.19 68 ILE A C 1
ATOM 546 O O . ILE A 1 68 ? -0.712 13.789 -3.366 1.00 97.19 68 ILE A O 1
ATOM 550 N N . GLY A 1 69 ? -1.236 13.048 -5.420 1.00 95.75 69 GLY A N 1
ATOM 551 C CA . GLY A 1 69 ? -0.240 13.877 -6.104 1.00 95.75 69 GLY A CA 1
ATOM 552 C C . GLY A 1 69 ? 1.176 13.487 -5.671 1.00 95.75 69 GLY A C 1
ATOM 553 O O . GLY A 1 69 ? 1.561 12.322 -5.747 1.00 95.75 69 GLY A O 1
ATOM 554 N N . GLU A 1 70 ? 1.948 14.445 -5.159 1.00 95.88 70 GLU A N 1
ATOM 555 C CA . GLU A 1 70 ? 3.290 14.173 -4.627 1.00 95.88 70 GLU A CA 1
ATOM 556 C C . GLU A 1 70 ? 3.292 13.768 -3.143 1.00 95.88 70 GLU A C 1
ATOM 558 O O . GLU A 1 70 ? 4.355 13.430 -2.613 1.00 95.88 70 GLU A O 1
ATOM 563 N N . ARG A 1 71 ? 2.127 13.780 -2.480 1.00 97.62 71 ARG A N 1
ATOM 564 C CA . ARG A 1 71 ? 1.972 13.526 -1.044 1.00 97.62 71 ARG A CA 1
ATOM 565 C C . ARG A 1 71 ? 1.548 12.093 -0.743 1.00 97.62 71 ARG A C 1
ATOM 567 O O . ARG A 1 71 ? 0.915 11.430 -1.557 1.00 97.62 71 ARG A O 1
ATOM 574 N N . TRP A 1 72 ? 1.955 11.603 0.416 1.00 98.19 72 TRP A N 1
ATOM 575 C CA . TRP A 1 72 ? 1.787 10.229 0.866 1.00 98.19 72 TRP A CA 1
ATOM 576 C C . TRP A 1 72 ? 0.966 10.241 2.149 1.00 98.19 72 TRP A C 1
ATOM 578 O O . TRP A 1 72 ? 1.288 10.973 3.085 1.00 98.19 72 TRP A O 1
ATOM 588 N N . LEU A 1 73 ? -0.080 9.424 2.184 1.00 98.44 73 LEU A N 1
ATOM 589 C CA . LEU A 1 73 ? -0.932 9.213 3.347 1.00 98.44 73 LEU A CA 1
ATOM 590 C C . LEU A 1 73 ? -0.932 7.722 3.680 1.00 98.44 73 LEU A C 1
ATOM 592 O O . LEU A 1 73 ? -1.460 6.913 2.915 1.00 98.44 73 LEU A O 1
ATOM 596 N N . ALA A 1 74 ? -0.320 7.348 4.801 1.00 98.25 74 ALA A N 1
ATOM 597 C CA . ALA A 1 74 ? -0.333 5.963 5.253 1.00 98.25 74 ALA A CA 1
ATOM 598 C C . ALA A 1 74 ? -1.727 5.608 5.776 1.00 98.25 74 ALA A C 1
ATOM 600 O O . ALA A 1 74 ? -2.352 6.417 6.449 1.00 98.25 74 ALA A O 1
ATOM 601 N N . TRP A 1 75 ? -2.230 4.415 5.475 1.00 98.25 75 TRP A N 1
ATOM 602 C CA . TRP A 1 75 ? -3.567 3.967 5.891 1.00 98.25 75 TRP A CA 1
ATOM 603 C C . TRP A 1 75 ? -3.533 2.812 6.876 1.00 98.25 75 TRP A C 1
ATOM 605 O O . TRP A 1 75 ? -4.436 2.671 7.698 1.00 98.25 75 TRP A O 1
ATOM 615 N N . GLY A 1 76 ? -2.495 1.987 6.812 1.00 97.88 76 GLY A N 1
ATOM 616 C CA . GLY A 1 76 ? -2.397 0.820 7.662 1.00 97.88 76 GLY A CA 1
ATOM 617 C C . GLY A 1 76 ? -1.550 -0.265 7.038 1.00 97.88 76 GLY A C 1
ATOM 618 O O . GLY A 1 76 ? -0.533 0.007 6.406 1.00 97.88 76 GLY A O 1
ATOM 619 N N . HIS A 1 77 ? -1.984 -1.506 7.215 1.00 98.00 77 HIS A N 1
ATOM 620 C CA . HIS A 1 77 ? -1.289 -2.678 6.714 1.00 98.00 77 HIS A CA 1
ATOM 621 C C . HIS A 1 77 ? -2.132 -3.416 5.682 1.00 98.00 77 HIS A C 1
ATOM 623 O O . HIS A 1 77 ? -3.329 -3.638 5.885 1.00 98.00 77 HIS A O 1
ATOM 629 N N . ALA A 1 78 ? -1.470 -3.865 4.625 1.00 98.25 78 ALA A N 1
ATOM 630 C CA . ALA A 1 78 ? -2.013 -4.776 3.638 1.00 98.25 78 ALA A CA 1
ATOM 631 C C . ALA A 1 78 ? -1.259 -6.111 3.657 1.00 98.25 78 ALA A C 1
ATOM 633 O O . ALA A 1 78 ? -0.098 -6.188 4.064 1.00 98.25 78 ALA A O 1
ATOM 634 N N . LEU A 1 79 ? -1.937 -7.158 3.206 1.00 98.31 79 LEU A N 1
ATOM 635 C CA . LEU A 1 79 ? -1.354 -8.459 2.900 1.00 98.31 79 LEU A CA 1
ATOM 636 C C . LEU A 1 79 ? -1.429 -8.648 1.393 1.00 98.31 79 LEU A C 1
ATOM 638 O O . LEU A 1 79 ? -2.521 -8.583 0.828 1.00 98.31 79 LEU A O 1
ATOM 642 N N . ILE A 1 80 ? -0.283 -8.849 0.746 1.00 98.50 80 ILE A N 1
ATOM 643 C CA . ILE A 1 80 ? -0.244 -9.164 -0.682 1.00 98.50 80 ILE A CA 1
ATOM 644 C C . ILE A 1 80 ? -0.566 -10.648 -0.846 1.00 98.50 80 ILE A C 1
ATOM 646 O O . ILE A 1 80 ? 0.134 -11.500 -0.306 1.00 98.50 80 ILE A O 1
ATOM 650 N N . GLU A 1 81 ? -1.635 -10.955 -1.569 1.00 98.12 81 GLU A N 1
ATOM 651 C CA . GLU A 1 81 ? -2.113 -12.327 -1.783 1.00 98.12 81 GLU A CA 1
ATOM 652 C C . GLU A 1 81 ? -1.463 -12.941 -3.023 1.00 98.12 81 GLU A C 1
ATOM 654 O O . GLU A 1 81 ? -1.018 -14.085 -3.010 1.00 98.12 81 GLU A O 1
ATOM 659 N N . GLU A 1 82 ? -1.356 -12.148 -4.087 1.00 98.00 82 GLU A N 1
ATOM 660 C CA . GLU A 1 82 ? -0.683 -12.524 -5.323 1.00 98.00 82 GLU A CA 1
ATOM 661 C C . GLU A 1 82 ? -0.015 -11.301 -5.947 1.00 98.00 82 GLU A C 1
ATOM 663 O O . GLU A 1 82 ? -0.471 -10.168 -5.782 1.00 98.00 82 GLU A O 1
ATOM 668 N N . GLN A 1 83 ? 1.059 -11.535 -6.694 1.00 98.00 83 GLN A N 1
ATOM 669 C CA . GLN A 1 83 ? 1.688 -10.519 -7.525 1.00 98.00 83 GLN A CA 1
ATOM 670 C C . GLN A 1 83 ? 2.262 -11.155 -8.784 1.00 98.00 83 GLN A C 1
ATOM 672 O O . GLN A 1 83 ? 2.712 -12.300 -8.772 1.00 98.00 83 GLN A O 1
ATOM 677 N N . THR A 1 84 ? 2.256 -10.399 -9.871 1.00 98.19 84 THR A N 1
ATOM 678 C CA . THR A 1 84 ? 2.814 -10.782 -11.161 1.00 98.19 84 THR A CA 1
ATOM 679 C C . THR A 1 84 ? 3.707 -9.660 -11.658 1.00 98.19 84 THR A C 1
ATOM 681 O O . THR A 1 84 ? 3.294 -8.501 -11.700 1.00 98.19 84 THR A O 1
ATOM 684 N N . ILE A 1 85 ? 4.917 -10.024 -12.073 1.00 97.81 85 ILE A N 1
ATOM 685 C CA . ILE A 1 85 ? 5.829 -9.141 -12.795 1.00 97.81 85 ILE A CA 1
ATOM 686 C C . ILE A 1 85 ? 5.761 -9.543 -14.263 1.00 97.81 85 ILE A C 1
ATOM 688 O O . ILE A 1 85 ? 6.032 -10.694 -14.610 1.00 97.81 85 ILE A O 1
ATOM 692 N N . ARG A 1 86 ? 5.398 -8.605 -15.133 1.00 96.69 86 ARG A N 1
ATOM 693 C CA . ARG A 1 86 ? 5.306 -8.823 -16.581 1.00 96.69 86 ARG A CA 1
ATOM 694 C C . ARG A 1 86 ? 6.157 -7.808 -17.321 1.00 96.69 86 ARG A C 1
ATOM 696 O O . ARG A 1 86 ? 6.441 -6.729 -16.808 1.00 96.69 86 ARG A O 1
ATOM 703 N N . ARG A 1 87 ? 6.581 -8.163 -18.531 1.00 95.62 87 ARG A N 1
ATOM 704 C CA . ARG A 1 87 ? 7.260 -7.214 -19.412 1.00 95.62 87 ARG A CA 1
ATOM 705 C C . ARG A 1 87 ? 6.258 -6.162 -19.882 1.00 95.62 87 ARG A C 1
ATOM 707 O O . ARG A 1 87 ? 5.120 -6.513 -20.187 1.00 95.62 87 ARG A O 1
ATOM 714 N N . THR A 1 88 ? 6.676 -4.902 -19.947 1.00 95.00 88 THR A N 1
ATOM 715 C CA . THR A 1 88 ? 5.845 -3.833 -20.513 1.00 95.00 88 THR A CA 1
ATOM 716 C C . THR A 1 88 ? 5.548 -4.114 -21.985 1.00 95.00 88 THR A C 1
ATOM 718 O O . THR A 1 88 ? 6.313 -4.800 -22.668 1.00 95.00 88 THR A O 1
ATOM 721 N N . SER A 1 89 ? 4.443 -3.569 -22.493 1.00 91.00 89 SER A N 1
ATOM 722 C CA . SER A 1 89 ? 4.011 -3.762 -23.886 1.00 91.00 89 SER A CA 1
ATOM 723 C C . SER A 1 89 ? 5.043 -3.291 -24.915 1.00 91.00 89 SER A C 1
ATOM 725 O O . SER A 1 89 ? 5.151 -3.873 -25.990 1.00 91.00 89 SER A O 1
ATOM 727 N N . ASP A 1 90 ? 5.841 -2.278 -24.577 1.00 92.75 90 ASP A N 1
ATOM 728 C CA . ASP A 1 90 ? 6.933 -1.778 -25.413 1.00 92.75 90 ASP A CA 1
ATOM 729 C C . ASP A 1 90 ? 8.237 -2.591 -25.286 1.00 92.75 90 ASP A C 1
ATOM 731 O O . ASP A 1 90 ? 9.237 -2.274 -25.929 1.00 92.75 90 ASP A O 1
ATOM 735 N N . GLY A 1 91 ? 8.249 -3.627 -24.441 1.00 91.06 91 GLY A N 1
ATOM 736 C CA . GLY A 1 91 ? 9.384 -4.518 -24.219 1.00 91.06 91 GLY A CA 1
ATOM 737 C C . GLY A 1 91 ? 10.572 -3.887 -23.485 1.00 91.06 91 GLY A C 1
ATOM 738 O O . GLY A 1 91 ? 11.580 -4.569 -23.274 1.00 91.06 91 GLY A O 1
ATOM 739 N N . ARG A 1 92 ? 10.493 -2.611 -23.089 1.00 90.94 92 ARG A N 1
ATOM 740 C CA . ARG A 1 92 ? 11.633 -1.870 -22.524 1.00 90.94 92 ARG A CA 1
ATOM 741 C C . ARG A 1 92 ? 11.780 -2.015 -21.018 1.00 90.94 92 ARG A C 1
ATOM 743 O O . ARG A 1 92 ? 12.873 -1.790 -20.506 1.00 90.94 92 ARG A O 1
ATOM 750 N N . GLY A 1 93 ? 10.731 -2.432 -20.320 1.00 94.19 93 GLY A N 1
ATOM 751 C CA . GLY A 1 93 ? 10.744 -2.541 -18.870 1.00 94.19 93 GLY A CA 1
ATOM 752 C C . GLY A 1 93 ? 9.891 -3.679 -18.342 1.00 94.19 93 GLY A C 1
ATOM 753 O O . GLY A 1 93 ? 9.478 -4.590 -19.065 1.00 94.19 93 GLY A O 1
ATOM 754 N N . TYR A 1 94 ? 9.640 -3.598 -17.044 1.00 96.94 94 TYR A N 1
ATOM 755 C CA . TYR A 1 94 ? 8.726 -4.468 -16.329 1.00 96.94 94 TYR A CA 1
ATOM 756 C C . TYR A 1 94 ? 7.669 -3.622 -15.641 1.00 96.94 94 TYR A C 1
ATOM 758 O O . TYR A 1 94 ? 7.907 -2.462 -15.301 1.00 96.94 94 TYR A O 1
ATOM 766 N N . GLU A 1 95 ? 6.520 -4.226 -15.413 1.00 97.00 95 GLU A N 1
ATOM 767 C CA . GLU A 1 95 ? 5.486 -3.693 -14.549 1.00 97.00 95 GLU A CA 1
ATOM 768 C C . GLU A 1 95 ? 5.022 -4.783 -13.585 1.00 97.00 95 GLU A C 1
ATOM 770 O O . GLU A 1 95 ? 5.019 -5.975 -13.913 1.00 97.00 95 GLU A O 1
ATOM 775 N N . THR A 1 96 ? 4.628 -4.360 -12.392 1.00 98.25 96 THR A N 1
ATOM 776 C CA . THR A 1 96 ? 4.125 -5.232 -11.337 1.00 98.25 96 THR A CA 1
ATOM 777 C C . THR A 1 96 ? 2.649 -4.937 -11.086 1.00 98.25 96 THR A C 1
ATOM 779 O O . THR A 1 96 ? 2.220 -3.782 -11.023 1.00 98.25 96 THR A O 1
ATOM 782 N N . ALA A 1 97 ? 1.866 -5.996 -10.947 1.00 98.50 97 ALA A N 1
ATOM 783 C CA . ALA A 1 97 ? 0.458 -5.959 -10.576 1.00 98.50 97 ALA A CA 1
ATOM 784 C C . ALA A 1 97 ? 0.181 -7.071 -9.563 1.00 98.50 97 ALA A C 1
ATOM 786 O O . ALA A 1 97 ? 0.997 -7.979 -9.407 1.00 98.50 97 ALA A O 1
ATOM 787 N N . GLY A 1 98 ? -0.954 -7.030 -8.884 1.00 98.38 98 GLY A N 1
ATOM 788 C CA . GLY A 1 98 ? -1.290 -8.053 -7.908 1.00 98.38 98 GLY A CA 1
ATOM 789 C C . GLY A 1 98 ? -2.587 -7.779 -7.180 1.00 98.38 98 GLY A C 1
ATOM 790 O O . GLY A 1 98 ? -3.326 -6.854 -7.515 1.00 98.38 98 GLY A O 1
ATOM 791 N N . LYS A 1 99 ? -2.843 -8.589 -6.156 1.00 98.69 99 LYS A N 1
ATOM 792 C CA . LYS A 1 99 ? -4.009 -8.446 -5.291 1.00 98.69 99 LYS A CA 1
ATOM 793 C C . LYS A 1 99 ? -3.607 -8.391 -3.833 1.00 98.69 99 LYS A C 1
ATOM 795 O O . LYS A 1 99 ? -2.622 -9.006 -3.420 1.00 98.69 99 LYS A O 1
ATOM 800 N N . PHE A 1 100 ? -4.384 -7.664 -3.046 1.00 98.56 100 PHE A N 1
ATOM 801 C CA . PHE A 1 100 ? -4.128 -7.481 -1.628 1.00 98.56 100 PHE A CA 1
ATOM 802 C C . PHE A 1 100 ? -5.415 -7.404 -0.814 1.00 98.56 100 PHE A C 1
ATOM 804 O O . PHE A 1 100 ? -6.482 -7.054 -1.320 1.00 98.56 100 PHE A O 1
ATOM 811 N N . ARG A 1 101 ? -5.298 -7.697 0.479 1.00 98.06 101 ARG A N 1
ATOM 812 C CA . ARG A 1 101 ? -6.343 -7.437 1.475 1.00 98.06 101 ARG A CA 1
ATOM 813 C C . ARG A 1 101 ? -5.854 -6.413 2.480 1.00 98.06 101 ARG A C 1
ATOM 815 O O . ARG A 1 101 ? -4.662 -6.344 2.779 1.00 98.06 101 ARG A O 1
ATOM 822 N N . ILE A 1 102 ? -6.780 -5.638 3.029 1.00 98.06 102 ILE A N 1
ATOM 823 C CA . ILE A 1 102 ? -6.492 -4.726 4.137 1.00 98.06 102 ILE A CA 1
ATOM 824 C C . ILE A 1 102 ? -6.531 -5.545 5.428 1.00 98.06 102 ILE A C 1
ATOM 826 O O . ILE A 1 102 ? -7.558 -6.126 5.761 1.00 98.06 102 ILE A O 1
ATOM 830 N N . ALA A 1 103 ? -5.415 -5.595 6.153 1.00 96.38 103 ALA A N 1
ATOM 831 C CA . ALA A 1 103 ? -5.301 -6.359 7.397 1.00 96.38 103 ALA A CA 1
ATOM 832 C C . ALA A 1 103 ? -5.425 -5.489 8.649 1.00 96.38 103 ALA A C 1
ATOM 834 O O . ALA A 1 103 ? -5.814 -5.968 9.710 1.00 96.38 103 ALA A O 1
ATOM 835 N N . LYS A 1 104 ? -5.069 -4.207 8.545 1.00 96.69 104 LYS A N 1
ATOM 836 C CA . LYS A 1 104 ? -5.218 -3.231 9.625 1.00 96.69 104 LYS A CA 1
ATOM 837 C C . LYS A 1 104 ? -5.415 -1.853 9.020 1.00 96.69 104 LYS A C 1
ATOM 839 O O . LYS A 1 104 ? -4.701 -1.509 8.084 1.00 96.69 104 LYS A O 1
ATOM 844 N N . LEU A 1 105 ? -6.297 -1.055 9.609 1.00 97.94 105 LEU A N 1
ATOM 845 C CA . LEU A 1 105 ? -6.330 0.389 9.403 1.00 97.94 105 LEU A CA 1
ATOM 846 C C . LEU A 1 105 ? -5.836 1.090 10.665 1.00 97.94 105 LEU A C 1
ATOM 848 O O . LEU A 1 105 ? -6.073 0.633 11.786 1.00 97.94 105 LEU A O 1
ATOM 852 N N . PHE A 1 106 ? -5.074 2.155 10.473 1.00 97.94 106 PHE A N 1
ATOM 853 C CA . PHE A 1 106 ? -4.668 3.039 11.554 1.00 97.94 106 PHE A CA 1
ATOM 854 C C . PHE A 1 106 ? -5.854 3.903 11.960 1.00 97.94 106 PHE A C 1
ATOM 856 O O . PHE A 1 106 ? -6.631 4.291 11.101 1.00 97.94 106 PHE A O 1
ATOM 863 N N . ASP A 1 107 ? -6.002 4.192 13.253 1.00 97.00 107 ASP A N 1
ATOM 864 C CA . ASP A 1 107 ? -6.940 5.225 13.689 1.00 97.00 107 ASP A CA 1
ATOM 865 C C . ASP A 1 107 ? -6.448 6.611 13.232 1.00 97.00 107 ASP A C 1
ATOM 867 O O . ASP A 1 107 ? -5.252 6.772 12.961 1.00 97.00 107 ASP A O 1
ATOM 871 N N . PRO A 1 108 ? -7.312 7.640 13.201 1.00 97.19 108 PRO A N 1
ATOM 872 C CA . PRO A 1 108 ? -6.959 8.929 12.624 1.00 97.19 108 PRO A CA 1
ATOM 873 C C . PRO A 1 108 ? -5.710 9.583 13.212 1.00 97.19 108 PRO A C 1
ATOM 875 O O . PRO A 1 108 ? -4.977 10.243 12.475 1.00 97.19 108 PRO A O 1
ATOM 878 N N . ARG A 1 109 ? -5.474 9.414 14.520 1.00 96.88 109 ARG A N 1
ATOM 879 C CA . ARG A 1 109 ? -4.341 10.019 15.223 1.00 96.88 109 ARG A CA 1
ATOM 880 C C . ARG A 1 109 ? -3.059 9.263 14.910 1.00 96.88 109 ARG A C 1
ATOM 882 O O . ARG A 1 109 ? -2.042 9.883 14.607 1.00 96.88 109 ARG A O 1
ATOM 889 N N . TYR A 1 110 ? -3.094 7.934 14.975 1.00 97.75 110 TYR A N 1
ATOM 890 C CA . TYR A 1 110 ? -1.932 7.128 14.615 1.00 97.75 110 TYR A CA 1
ATOM 891 C C . TYR A 1 110 ? -1.600 7.245 13.123 1.00 97.75 110 TYR A C 1
ATOM 893 O O . TYR A 1 110 ? -0.427 7.288 12.768 1.00 97.75 110 TYR A O 1
ATOM 901 N N . GLN A 1 111 ? -2.611 7.381 12.261 1.00 98.00 111 GLN A N 1
ATOM 902 C CA . GLN A 1 111 ? -2.451 7.620 10.829 1.00 98.00 111 GLN A CA 1
ATOM 903 C C . GLN A 1 111 ? -1.604 8.866 10.555 1.00 98.00 111 GLN A C 1
ATOM 905 O O . GLN A 1 111 ? -0.659 8.816 9.765 1.00 98.00 111 GLN A O 1
ATOM 910 N N . GLU A 1 112 ? -1.926 9.975 11.226 1.00 97.88 112 GLU A N 1
ATOM 911 C CA . GLU A 1 112 ? -1.180 11.223 11.098 1.00 97.88 112 GLU A CA 1
ATOM 912 C C . GLU A 1 112 ? 0.257 11.071 11.596 1.00 97.88 112 GLU A C 1
ATOM 914 O O . GLU A 1 112 ? 1.193 11.394 10.863 1.00 97.88 112 GLU A O 1
ATOM 919 N N . LEU A 1 113 ? 0.440 10.540 12.809 1.00 97.69 113 LEU A N 1
ATOM 920 C CA . LEU A 1 113 ? 1.768 10.341 13.392 1.00 97.69 113 LEU A CA 1
ATOM 921 C C . LEU A 1 113 ? 2.641 9.463 12.493 1.00 97.69 113 LEU A C 1
ATOM 923 O O . LEU A 1 113 ? 3.746 9.857 12.129 1.00 97.69 113 LEU A O 1
ATOM 927 N N . HIS A 1 114 ? 2.127 8.308 12.076 1.00 97.69 114 HIS A N 1
ATOM 928 C CA . HIS A 1 114 ? 2.846 7.391 11.200 1.00 97.69 114 HIS A CA 1
ATOM 929 C C . HIS A 1 114 ? 3.195 8.059 9.867 1.00 97.69 114 HIS A C 1
ATOM 931 O O . HIS A 1 114 ? 4.331 7.983 9.416 1.00 97.69 114 HIS A O 1
ATOM 937 N N . THR A 1 115 ? 2.254 8.788 9.262 1.00 97.88 115 THR A N 1
ATOM 938 C CA . THR A 1 115 ? 2.511 9.499 8.003 1.00 97.88 115 THR A CA 1
ATOM 939 C C . THR A 1 115 ? 3.620 10.541 8.160 1.00 97.88 115 THR A C 1
ATOM 941 O O . THR A 1 115 ? 4.508 10.615 7.316 1.00 97.88 115 THR A O 1
ATOM 944 N N . ARG A 1 116 ? 3.623 11.329 9.240 1.00 97.38 116 ARG A N 1
ATOM 945 C CA . ARG A 1 116 ? 4.653 12.355 9.470 1.00 97.38 116 ARG A CA 1
ATOM 946 C C . ARG A 1 116 ? 6.045 11.767 9.715 1.00 97.38 116 ARG A C 1
ATOM 948 O O . ARG A 1 116 ? 7.025 12.403 9.344 1.00 97.38 116 ARG A O 1
ATOM 955 N N . HIS A 1 117 ? 6.130 10.599 10.351 1.00 95.88 117 HIS A N 1
ATOM 956 C CA . HIS A 1 117 ? 7.405 10.011 10.770 1.00 95.88 117 HIS A CA 1
ATOM 957 C C . HIS A 1 117 ? 8.008 9.032 9.759 1.00 95.88 117 HIS A C 1
ATOM 959 O O . HIS A 1 117 ? 9.228 8.961 9.659 1.00 95.88 117 HIS A O 1
ATOM 965 N N . GLU A 1 118 ? 7.177 8.317 9.001 1.00 94.94 118 GLU A N 1
ATOM 966 C CA . GLU A 1 118 ? 7.632 7.231 8.122 1.00 94.94 118 GLU A CA 1
ATOM 967 C C . GLU A 1 118 ? 7.675 7.630 6.641 1.00 94.94 118 GLU A C 1
ATOM 969 O O . GLU A 1 118 ? 8.264 6.929 5.819 1.00 94.94 118 GLU A O 1
ATOM 974 N N . THR A 1 119 ? 7.057 8.754 6.256 1.00 95.06 119 THR A N 1
ATOM 975 C CA . THR A 1 119 ? 7.149 9.224 4.866 1.00 95.06 119 THR A CA 1
ATOM 976 C C . THR A 1 119 ? 8.458 9.976 4.615 1.00 95.06 119 THR A C 1
ATOM 978 O O . THR A 1 119 ? 8.979 10.637 5.517 1.00 95.06 119 THR A O 1
ATOM 981 N N . PRO A 1 120 ? 9.003 9.931 3.382 1.00 94.38 120 PRO A N 1
ATOM 982 C CA . PRO A 1 120 ? 10.202 10.693 3.059 1.00 94.38 120 PRO A CA 1
ATOM 983 C C . PRO A 1 120 ? 10.015 12.203 3.301 1.00 94.38 120 PRO A C 1
ATOM 985 O O . PRO A 1 120 ? 8.898 12.718 3.161 1.00 94.38 120 PRO A O 1
ATOM 988 N N . PRO A 1 121 ? 11.097 12.952 3.585 1.00 94.44 121 PRO A N 1
ATOM 989 C CA . PRO A 1 121 ? 11.023 14.397 3.775 1.00 94.44 121 PRO A CA 1
ATOM 990 C C . PRO A 1 121 ? 10.275 15.106 2.634 1.00 94.44 121 PRO A C 1
ATOM 992 O O . PRO A 1 121 ? 10.548 14.879 1.455 1.00 94.44 121 PRO A O 1
ATOM 995 N N . GLY A 1 122 ? 9.302 15.951 2.990 1.00 94.31 122 GLY A N 1
ATOM 996 C CA . GLY A 1 122 ? 8.467 16.694 2.037 1.00 94.31 122 GLY A CA 1
ATOM 997 C C . GLY A 1 122 ? 7.373 15.873 1.339 1.00 94.31 122 GLY A C 1
ATOM 998 O O . GLY A 1 122 ? 6.654 16.415 0.499 1.00 94.31 122 GLY A O 1
ATOM 999 N N . ARG A 1 123 ? 7.222 14.582 1.667 1.00 96.56 123 ARG A N 1
ATOM 1000 C CA . ARG A 1 123 ? 6.181 13.706 1.105 1.00 96.56 123 ARG A CA 1
ATOM 1001 C C . ARG A 1 123 ? 4.976 13.530 2.018 1.00 96.56 123 ARG A C 1
ATOM 1003 O O . ARG A 1 123 ? 3.928 13.150 1.514 1.00 96.56 123 ARG A O 1
ATOM 1010 N N . SER A 1 124 ? 5.071 13.847 3.306 1.00 96.94 124 SER A N 1
ATOM 1011 C CA . SER A 1 124 ? 3.941 13.760 4.241 1.00 96.94 124 SER A CA 1
ATOM 1012 C C . SER A 1 124 ? 2.714 14.516 3.726 1.00 96.94 124 SER A C 1
ATOM 1014 O O . SER A 1 124 ? 2.813 15.679 3.325 1.00 96.94 124 SER A O 1
ATOM 1016 N N . TYR A 1 125 ? 1.545 13.875 3.765 1.00 96.81 125 TYR A N 1
ATOM 1017 C CA . TYR A 1 125 ? 0.263 14.529 3.488 1.00 96.81 125 TYR A CA 1
ATOM 1018 C C . TYR A 1 125 ? -0.038 15.687 4.451 1.00 96.81 125 TYR A C 1
ATOM 1020 O O . TYR A 1 125 ? -0.717 16.638 4.078 1.00 96.81 125 TYR A O 1
ATOM 1028 N N . PHE A 1 126 ? 0.513 15.652 5.666 1.00 95.25 126 PHE A N 1
ATOM 1029 C CA . PHE A 1 126 ? 0.199 16.607 6.731 1.00 95.25 126 PHE A CA 1
ATOM 1030 C C . PHE A 1 126 ? 1.170 17.799 6.839 1.00 95.25 126 PHE A C 1
ATOM 1032 O O . PHE A 1 126 ? 1.198 18.479 7.870 1.00 95.25 126 PHE A O 1
ATOM 1039 N N . GLY A 1 127 ? 1.965 18.052 5.796 1.00 85.56 127 GLY A N 1
ATOM 1040 C CA . GLY A 1 127 ? 3.003 19.092 5.775 1.00 85.56 127 GLY A CA 1
ATOM 1041 C C . GLY A 1 127 ? 4.386 18.484 5.762 1.00 85.56 127 GLY A C 1
ATOM 1042 O O . GLY A 1 127 ? 4.750 17.883 6.797 1.00 85.56 127 GLY A O 1
#

Radius of gyration: 14.91 Å; Cα contacts (8 Å, |Δi|>4): 261; chains: 1; bounding box: 40×33×41 Å

pLDDT: mean 95.93, std 3.79, range [68.62, 98.69]

Nearest PDB structures (foldseek):
  3q0f-assembly1_A  TM=5.591E-01  e=8.387E-03  Arabidopsis thaliana
  3q0b-assembly1_X-2  TM=5.652E-01  e=1.374E-02  Arabidopsis thaliana
  3q0d-assembly1_X  TM=5.680E-01  e=1.991E-02  Arabidopsis thaliana
  3q0d-assembly1_A  TM=5.510E-01  e=1.991E-02  Arabidopsis thaliana
  4ygi-assembly1_A-2  TM=5.483E-01  e=2.548E-02  Arabidopsis thaliana

Solvent-acces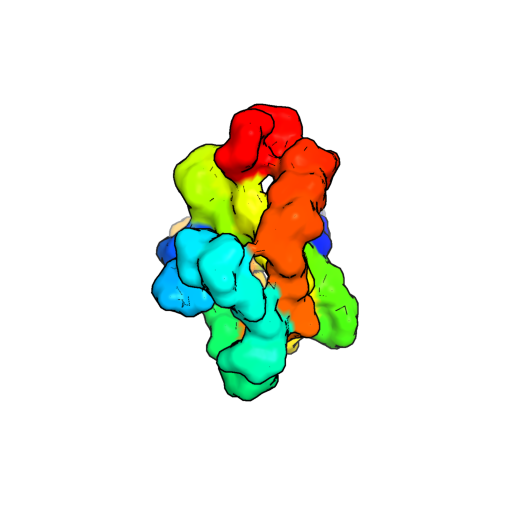sible surface area (backbone atoms only — not comparable to full-atom values): 6980 Å² total; per-residue (Å²): 138,86,80,82,71,46,80,39,61,58,53,74,25,33,60,92,30,45,36,62,58,92,77,63,41,66,73,55,27,67,78,53,64,61,55,28,77,85,41,66,89,50,79,44,51,39,39,84,36,82,36,38,56,46,63,55,48,57,92,41,69,23,39,30,26,43,38,59,83,83,23,35,41,45,47,34,29,24,28,28,76,47,74,47,68,43,70,35,96,85,68,83,50,32,27,20,31,35,33,33,34,56,70,37,47,42,48,61,67,56,24,51,53,49,17,66,72,73,41,60,92,86,20,20,64,89,104